Protein AF-A0A2V7XBL7-F1 (afdb_monomer)

Structure (mmCIF, N/CA/C/O backbone):
data_AF-A0A2V7XBL7-F1
#
_entry.id   AF-A0A2V7XBL7-F1
#
loop_
_atom_site.group_PDB
_atom_site.id
_atom_site.type_symbol
_atom_site.label_atom_id
_atom_site.label_alt_id
_atom_site.label_comp_id
_atom_site.label_asym_id
_atom_site.label_entity_id
_atom_site.label_seq_id
_atom_site.pdbx_PDB_ins_code
_atom_site.Cartn_x
_atom_site.Cartn_y
_atom_site.Cartn_z
_atom_site.occupancy
_atom_site.B_iso_or_equiv
_atom_site.auth_seq_id
_atom_site.auth_comp_id
_atom_site.auth_asym_id
_atom_site.auth_atom_id
_atom_site.pdbx_PDB_model_num
ATOM 1 N N . MET A 1 1 ? -0.114 7.084 40.652 1.00 56.22 1 MET A N 1
ATOM 2 C CA . MET A 1 1 ? 0.790 7.928 39.838 1.00 56.22 1 MET A CA 1
ATOM 3 C C . MET A 1 1 ? 0.371 7.806 38.379 1.00 56.22 1 MET A C 1
ATOM 5 O O . MET A 1 1 ? 0.336 6.679 37.888 1.00 56.22 1 MET A O 1
ATOM 9 N N . PRO A 1 2 ? -0.034 8.889 37.697 1.00 60.84 2 PRO A N 1
ATOM 10 C CA . PRO A 1 2 ? -0.369 8.807 36.279 1.00 60.84 2 PRO A CA 1
ATOM 11 C C . PRO A 1 2 ? 0.865 8.352 35.484 1.00 60.84 2 PRO A C 1
ATOM 13 O O . PRO A 1 2 ? 1.938 8.940 35.592 1.00 60.84 2 PRO A O 1
ATOM 16 N N . LYS A 1 3 ? 0.724 7.257 34.726 1.00 77.62 3 LYS A N 1
ATOM 17 C CA . LYS A 1 3 ? 1.802 6.692 33.903 1.00 77.62 3 LYS A CA 1
ATOM 18 C C . LYS A 1 3 ? 2.052 7.626 32.721 1.00 77.62 3 LYS A C 1
ATOM 20 O O . LYS A 1 3 ? 1.141 7.874 31.928 1.00 77.62 3 LYS A O 1
ATOM 25 N N . ILE A 1 4 ? 3.276 8.128 32.590 1.00 84.88 4 ILE A N 1
ATOM 26 C CA . ILE A 1 4 ? 3.680 8.913 31.422 1.00 84.88 4 ILE A CA 1
ATOM 27 C C . ILE A 1 4 ? 3.635 7.976 30.211 1.00 84.88 4 ILE A C 1
ATOM 29 O O . ILE A 1 4 ? 4.384 7.008 30.125 1.00 84.88 4 ILE A O 1
ATOM 33 N N . THR A 1 5 ? 2.708 8.233 29.289 1.00 83.81 5 THR A N 1
ATOM 34 C CA . THR A 1 5 ? 2.560 7.472 28.042 1.00 83.81 5 THR A CA 1
ATOM 35 C C . THR A 1 5 ? 2.671 8.412 26.852 1.00 83.81 5 THR A C 1
ATOM 37 O O . THR A 1 5 ? 2.338 9.594 26.952 1.00 83.81 5 THR A O 1
ATOM 40 N N . ARG A 1 6 ? 3.068 7.883 25.689 1.00 79.50 6 ARG A N 1
ATOM 41 C CA . ARG A 1 6 ? 3.180 8.652 24.435 1.00 79.50 6 ARG A CA 1
ATOM 42 C C . ARG A 1 6 ? 1.901 9.442 24.118 1.00 79.50 6 ARG A C 1
ATOM 44 O O . ARG A 1 6 ? 1.969 10.577 23.672 1.00 79.50 6 ARG A O 1
ATOM 51 N N . ARG A 1 7 ? 0.731 8.865 24.419 1.00 79.50 7 ARG A N 1
ATOM 52 C CA . ARG A 1 7 ? -0.590 9.494 24.246 1.00 79.50 7 ARG A CA 1
ATOM 53 C C . ARG A 1 7 ? -0.814 10.681 25.190 1.00 79.50 7 ARG A C 1
ATOM 55 O O . ARG A 1 7 ? -1.428 11.657 24.779 1.00 79.50 7 ARG A O 1
ATOM 62 N N . VAL A 1 8 ? -0.335 10.604 26.431 1.00 80.75 8 VAL A N 1
ATOM 63 C CA . VAL A 1 8 ? -0.409 11.714 27.400 1.00 80.75 8 VAL A CA 1
ATOM 64 C C . VAL A 1 8 ? 0.516 12.85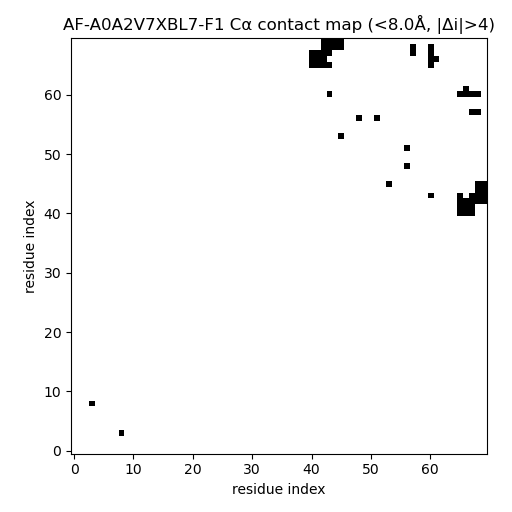1 26.969 1.00 80.75 8 VAL A C 1
ATOM 66 O O . VAL A 1 8 ? 0.100 14.005 26.990 1.00 80.75 8 VAL A O 1
ATOM 69 N N . LEU A 1 9 ? 1.715 12.514 26.491 1.00 76.94 9 LEU A N 1
ATOM 70 C CA . LEU A 1 9 ? 2.727 13.463 26.020 1.00 76.94 9 LEU A CA 1
ATOM 71 C C . LEU A 1 9 ? 2.277 14.199 24.742 1.00 76.94 9 LEU A C 1
ATOM 73 O O . LEU A 1 9 ? 2.352 15.419 24.674 1.00 76.94 9 LEU A O 1
ATOM 77 N N . LEU A 1 10 ? 1.690 13.476 23.779 1.00 78.38 10 LEU A N 1
ATOM 78 C CA . LEU A 1 10 ? 1.128 14.059 22.550 1.00 78.38 10 LEU A CA 1
ATOM 79 C C . LEU A 1 10 ? -0.091 14.962 22.807 1.00 78.38 10 LEU A C 1
ATOM 81 O O . LEU A 1 10 ? -0.302 15.937 22.091 1.00 78.38 10 LEU A O 1
ATOM 85 N N . LYS A 1 11 ? -0.899 14.658 23.831 1.00 70.38 11 LYS A N 1
ATOM 86 C CA . LYS A 1 11 ? -2.033 15.507 24.235 1.00 70.38 11 LYS A CA 1
ATOM 87 C C . LYS A 1 11 ? -1.597 16.778 24.964 1.00 70.38 11 LYS A C 1
ATOM 89 O O . LYS A 1 11 ? -2.315 17.767 24.915 1.00 70.38 11 LYS A O 1
ATOM 94 N N . SER A 1 12 ? -0.444 16.757 25.630 1.00 65.38 12 SER A N 1
ATOM 95 C CA . SER A 1 12 ? 0.100 17.918 26.348 1.00 65.38 12 SER A CA 1
ATOM 96 C C . SER A 1 12 ? 0.979 18.812 25.460 1.00 65.38 12 SER A C 1
ATOM 98 O O . SER A 1 12 ? 1.172 19.980 25.781 1.00 65.38 12 SER A O 1
ATOM 100 N N . SER A 1 13 ? 1.437 18.323 24.301 1.00 59.34 13 SER A N 1
ATOM 101 C CA . SER A 1 13 ? 2.266 19.080 23.349 1.00 59.34 13 SER A CA 1
ATOM 102 C C . SER A 1 13 ? 1.502 19.998 22.383 1.00 59.34 13 SER A C 1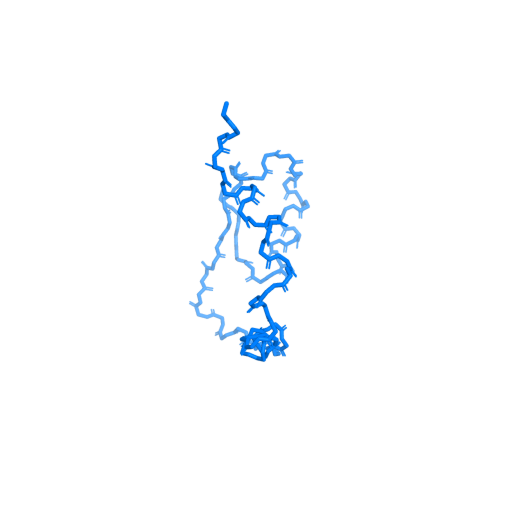
ATOM 104 O O . SER A 1 13 ? 2.135 20.718 21.612 1.00 59.34 13 SER A O 1
ATOM 106 N N . VAL A 1 14 ? 0.162 20.009 22.402 1.00 58.72 14 VAL A N 1
ATOM 107 C CA . VAL A 1 14 ? -0.654 20.805 21.455 1.00 58.72 14 VAL A CA 1
ATOM 108 C C . VAL A 1 14 ? -0.537 22.322 21.703 1.00 58.72 14 VAL A C 1
ATOM 110 O O . VAL A 1 14 ? -0.892 23.109 20.836 1.00 58.72 14 VAL A O 1
ATOM 113 N N . ALA A 1 15 ? 0.022 22.751 22.840 1.00 57.44 15 ALA A N 1
ATOM 114 C CA . ALA A 1 15 ? 0.083 24.165 23.215 1.00 57.44 15 ALA A CA 1
ATOM 115 C C . ALA A 1 15 ? 1.438 24.874 22.988 1.00 57.44 15 ALA A C 1
ATOM 117 O O . ALA A 1 15 ? 1.504 26.070 23.242 1.00 57.44 15 ALA A O 1
ATOM 118 N N . GLY A 1 16 ? 2.520 24.204 22.550 1.00 56.66 16 GLY A N 1
ATOM 119 C CA . GLY A 1 16 ? 3.864 24.793 22.748 1.00 56.66 16 GLY A CA 1
ATOM 120 C C . GLY A 1 16 ? 4.885 24.810 21.608 1.00 56.66 16 GLY A C 1
ATOM 121 O O . GLY A 1 16 ? 5.711 25.712 21.594 1.00 56.66 16 GLY A O 1
ATOM 122 N N . VAL A 1 17 ? 4.911 23.847 20.675 1.00 56.75 17 VAL A N 1
ATOM 123 C CA . VAL A 1 17 ? 6.106 23.697 19.795 1.00 56.75 17 VAL A CA 1
ATOM 124 C C . VAL A 1 17 ? 5.782 23.441 18.318 1.00 56.75 17 VAL A C 1
ATOM 126 O O . VAL A 1 17 ? 6.672 23.430 17.474 1.00 56.75 17 VAL A O 1
ATOM 129 N N . ALA A 1 18 ? 4.509 23.284 17.950 1.00 54.47 18 ALA A N 1
ATOM 130 C CA . ALA A 1 18 ? 4.152 22.954 16.569 1.00 54.47 18 ALA A CA 1
ATOM 131 C C . ALA A 1 18 ? 4.263 24.140 15.590 1.00 54.47 18 ALA A C 1
ATOM 133 O O . ALA A 1 18 ? 4.358 23.910 14.395 1.00 54.47 18 ALA A O 1
ATOM 134 N N . ALA A 1 19 ? 4.286 25.396 16.043 1.00 54.94 19 ALA A N 1
ATOM 135 C CA . ALA A 1 19 ? 4.202 26.542 15.129 1.00 54.94 19 ALA A CA 1
ATOM 136 C C . ALA A 1 19 ? 5.494 26.846 14.337 1.00 54.94 19 ALA A C 1
ATOM 138 O O . ALA A 1 19 ? 5.428 27.543 13.330 1.00 54.94 19 ALA A O 1
ATOM 139 N N . ALA A 1 20 ? 6.662 26.330 14.742 1.00 56.56 20 ALA A N 1
ATOM 140 C CA . ALA A 1 20 ? 7.946 26.773 14.176 1.00 56.56 20 ALA A CA 1
ATOM 141 C C . ALA A 1 20 ? 8.530 25.882 13.055 1.00 56.56 20 ALA A C 1
ATOM 143 O O . ALA A 1 20 ? 9.526 26.260 12.451 1.00 56.56 20 ALA A O 1
ATOM 144 N N . GLN A 1 21 ? 7.952 24.707 12.763 1.00 56.12 21 GLN A N 1
ATOM 145 C CA . GLN A 1 21 ? 8.538 23.724 11.819 1.00 56.12 21 GLN A CA 1
ATOM 146 C C . GLN A 1 21 ? 7.550 23.211 10.746 1.00 56.12 21 GLN A C 1
ATOM 148 O O . GLN A 1 21 ? 7.910 22.392 9.903 1.00 56.12 21 GLN A O 1
ATOM 153 N N . ILE A 1 22 ? 6.302 23.695 10.730 1.00 56.66 22 ILE A N 1
ATOM 154 C CA . ILE A 1 22 ? 5.279 23.282 9.747 1.00 56.66 22 ILE A CA 1
ATOM 155 C C . ILE A 1 22 ? 5.602 23.644 8.277 1.00 56.66 22 ILE A C 1
ATOM 157 O O . ILE A 1 22 ? 5.203 22.859 7.410 1.00 56.66 22 ILE A O 1
ATOM 161 N N . PRO A 1 23 ? 6.323 24.738 7.929 1.00 56.91 23 PRO A N 1
ATOM 162 C CA . PRO A 1 23 ? 6.486 25.119 6.520 1.00 56.91 23 PRO A CA 1
ATOM 163 C C . PRO A 1 23 ? 7.143 24.033 5.654 1.00 56.91 23 PRO A C 1
ATOM 165 O O . PRO A 1 23 ? 6.764 23.854 4.498 1.00 56.91 23 PRO A O 1
ATOM 168 N N . ALA A 1 24 ? 8.079 23.261 6.220 1.00 59.31 24 ALA A N 1
ATOM 169 C CA . ALA A 1 24 ? 8.793 22.208 5.496 1.00 59.31 24 ALA A CA 1
ATOM 170 C C . ALA A 1 24 ? 7.920 20.972 5.204 1.00 59.31 24 ALA A C 1
ATOM 172 O O . ALA A 1 24 ? 8.101 20.314 4.181 1.00 59.31 24 ALA A O 1
ATOM 173 N N . PHE A 1 25 ? 6.947 20.662 6.067 1.00 58.28 25 PHE A N 1
ATOM 174 C CA . PHE A 1 25 ? 6.050 19.518 5.872 1.00 58.28 25 PHE A CA 1
ATOM 175 C C . PHE A 1 25 ? 4.875 19.854 4.944 1.00 58.28 25 PHE A C 1
ATOM 177 O O . PHE A 1 25 ? 4.445 19.014 4.154 1.00 58.28 25 PHE A O 1
ATOM 184 N N . ALA A 1 26 ? 4.391 21.098 4.985 1.00 60.88 26 ALA A N 1
ATOM 185 C CA . ALA A 1 26 ? 3.329 21.564 4.095 1.00 60.88 26 ALA A CA 1
ATOM 186 C C . ALA A 1 26 ? 3.748 21.501 2.611 1.00 60.88 26 ALA A C 1
ATOM 188 O O . ALA A 1 26 ? 2.960 21.072 1.769 1.00 60.88 26 ALA A O 1
ATOM 189 N N . GLY A 1 27 ? 5.005 21.841 2.293 1.00 59.75 27 GLY A N 1
ATOM 190 C CA . GLY A 1 27 ? 5.540 21.737 0.930 1.00 59.75 27 GLY A CA 1
ATOM 191 C C . GLY A 1 27 ? 5.627 20.299 0.405 1.00 59.75 27 GLY A C 1
ATOM 192 O O . GLY A 1 27 ? 5.374 20.062 -0.773 1.00 59.75 27 GLY A O 1
ATOM 193 N N . ALA A 1 28 ? 5.909 19.326 1.277 1.00 61.19 28 ALA A N 1
ATOM 194 C CA . ALA A 1 28 ? 5.960 17.909 0.908 1.00 61.19 28 ALA A CA 1
ATOM 195 C C . ALA A 1 28 ? 4.569 17.319 0.615 1.00 61.19 28 ALA A C 1
ATOM 197 O O . ALA A 1 28 ? 4.446 16.419 -0.212 1.00 61.19 28 ALA A O 1
ATOM 198 N N . LEU A 1 29 ? 3.520 17.833 1.265 1.00 60.88 29 LEU A N 1
ATOM 199 C CA . LEU A 1 29 ? 2.140 17.398 1.030 1.00 60.88 29 LEU A CA 1
ATOM 200 C C . LEU A 1 29 ? 1.544 18.000 -0.255 1.00 60.88 29 LEU A C 1
ATOM 202 O O . LEU A 1 29 ? 0.685 17.384 -0.877 1.00 60.88 29 LEU A O 1
ATOM 206 N N . SER A 1 30 ? 2.035 19.175 -0.660 1.00 59.47 30 SER A N 1
ATOM 207 C CA . SER A 1 30 ? 1.683 19.846 -1.920 1.00 59.47 30 SER A CA 1
ATOM 208 C C . SER A 1 30 ? 2.535 19.404 -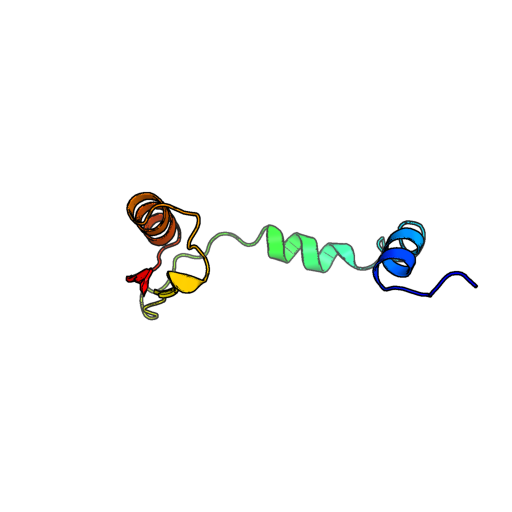3.115 1.00 59.47 30 SER A C 1
ATOM 210 O O . SER A 1 30 ? 2.421 19.990 -4.193 1.00 59.47 30 SER A O 1
ATOM 212 N N . ALA A 1 31 ? 3.404 18.399 -2.950 1.00 63.41 31 ALA A N 1
ATOM 213 C CA . ALA A 1 31 ? 4.192 17.875 -4.055 1.00 63.41 31 ALA A CA 1
ATOM 214 C C . ALA A 1 31 ? 3.247 17.382 -5.160 1.00 63.41 31 ALA A C 1
ATOM 216 O O . ALA A 1 31 ? 2.433 16.479 -4.949 1.00 63.41 31 ALA A O 1
ATOM 217 N N . SER A 1 32 ? 3.353 17.991 -6.343 1.00 67.31 32 SER A N 1
ATOM 218 C CA . SER A 1 32 ? 2.669 17.516 -7.539 1.00 67.31 32 SER A CA 1
ATOM 219 C C . SER A 1 32 ? 2.987 16.038 -7.736 1.00 67.31 32 SER A C 1
ATOM 221 O O . SER A 1 32 ? 4.141 15.629 -7.591 1.00 67.31 32 SER A O 1
ATOM 223 N N . VAL A 1 33 ? 1.971 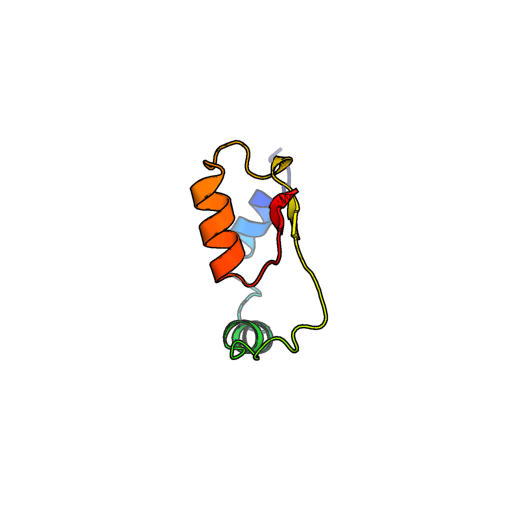15.234 -8.058 1.00 69.69 33 VAL A N 1
ATOM 224 C CA . VAL A 1 33 ? 2.158 13.815 -8.371 1.00 69.69 33 VAL A CA 1
ATOM 225 C C . VAL A 1 33 ? 3.006 13.729 -9.637 1.00 69.69 33 VAL A C 1
ATOM 227 O O . VAL A 1 33 ? 2.496 13.811 -10.752 1.00 69.69 33 VAL A O 1
ATOM 230 N N . GLU A 1 34 ? 4.320 13.618 -9.460 1.00 76.31 34 GLU A N 1
ATOM 231 C CA . GLU A 1 34 ? 5.257 13.455 -10.560 1.00 76.31 34 GLU A CA 1
ATOM 232 C C . GLU A 1 34 ? 4.918 12.160 -11.299 1.00 76.31 34 GLU A C 1
ATOM 234 O O . GLU A 1 34 ? 4.705 11.103 -10.686 1.00 76.31 34 GLU A O 1
ATOM 239 N N . SER A 1 35 ? 4.868 12.229 -12.629 1.00 76.31 35 SER A N 1
ATOM 240 C CA . SER A 1 35 ? 4.586 11.048 -13.435 1.00 76.31 35 SER A CA 1
ATOM 241 C C . SER A 1 35 ? 5.671 9.997 -13.199 1.00 76.31 35 SER A C 1
ATOM 243 O O . SER A 1 35 ? 6.872 10.239 -13.361 1.00 76.31 35 SER A O 1
ATOM 245 N N . ARG A 1 36 ? 5.262 8.790 -12.792 1.00 76.25 36 ARG A N 1
ATOM 246 C CA . ARG A 1 36 ? 6.212 7.698 -12.565 1.00 76.25 36 ARG A CA 1
ATOM 247 C C . ARG A 1 36 ? 6.884 7.324 -13.885 1.00 76.25 36 ARG A C 1
ATOM 249 O O . ARG A 1 36 ? 6.222 6.965 -14.851 1.00 76.25 36 ARG A O 1
ATOM 256 N N . LYS A 1 37 ? 8.217 7.220 -13.873 1.00 86.50 37 LYS A N 1
ATOM 257 C CA . LYS A 1 37 ? 9.037 6.783 -15.026 1.00 86.50 37 LYS A CA 1
ATOM 258 C C . LYS A 1 37 ? 8.819 5.317 -15.458 1.00 86.50 37 LYS A C 1
ATOM 260 O O . LYS A 1 37 ? 9.540 4.831 -16.319 1.00 86.50 37 LYS A O 1
ATOM 265 N N . GLY A 1 38 ? 7.915 4.573 -14.813 1.00 86.19 38 GLY A N 1
ATOM 266 C CA . GLY A 1 38 ? 7.563 3.191 -15.171 1.00 86.19 38 GLY A CA 1
ATOM 267 C C . GLY A 1 38 ? 8.628 2.114 -14.911 1.00 86.19 38 GLY A C 1
ATOM 268 O O . GLY A 1 38 ? 8.407 0.962 -15.265 1.00 86.19 38 GLY A O 1
ATOM 269 N N . ARG A 1 39 ? 9.765 2.452 -14.286 1.00 91.19 39 ARG A N 1
ATOM 270 C CA . ARG A 1 39 ? 10.901 1.522 -14.097 1.00 91.19 39 ARG A CA 1
ATOM 271 C C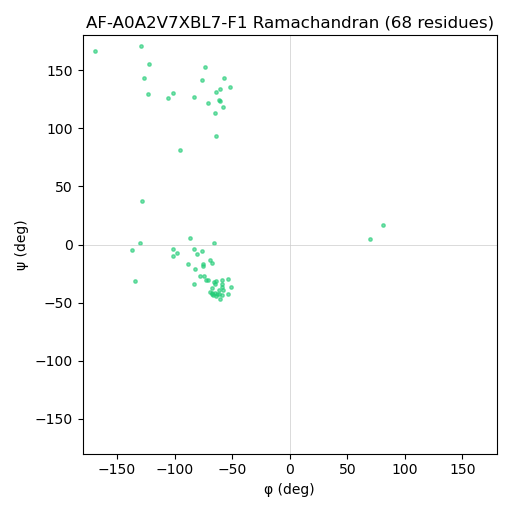 . ARG A 1 39 ? 10.769 0.580 -12.900 1.00 91.19 39 ARG A C 1
ATOM 273 O O . ARG A 1 39 ? 11.435 -0.446 -12.867 1.00 91.19 39 ARG A O 1
ATOM 280 N N . ILE A 1 40 ? 9.936 0.923 -11.917 1.00 90.75 40 ILE A N 1
ATOM 281 C CA . ILE A 1 40 ? 9.750 0.126 -10.698 1.00 90.75 40 ILE A CA 1
ATOM 282 C C . ILE A 1 40 ? 8.405 -0.592 -10.779 1.00 90.75 40 ILE A C 1
ATOM 284 O O . ILE A 1 40 ? 7.365 0.044 -10.954 1.00 90.75 40 ILE A O 1
ATOM 288 N N . ARG A 1 41 ? 8.422 -1.917 -10.615 1.00 92.00 41 ARG A N 1
ATOM 289 C CA . ARG A 1 41 ? 7.218 -2.756 -10.551 1.00 92.00 41 ARG A CA 1
ATOM 290 C C . ARG A 1 41 ? 6.828 -2.972 -9.089 1.00 92.00 41 ARG A C 1
ATOM 292 O O . ARG A 1 41 ? 7.186 -3.977 -8.495 1.00 92.00 41 ARG A O 1
ATOM 299 N N . GLN A 1 42 ? 6.148 -1.989 -8.504 1.00 93.81 42 GLN A N 1
ATOM 300 C CA . GLN A 1 42 ? 5.677 -2.063 -7.116 1.00 93.81 42 GLN A CA 1
ATOM 301 C C . GLN A 1 42 ? 4.437 -2.964 -7.008 1.00 93.81 42 GLN A C 1
ATOM 303 O O . GLN A 1 42 ? 3.566 -2.912 -7.881 1.00 93.81 42 GLN A O 1
ATOM 308 N N . SER A 1 43 ? 4.344 -3.746 -5.935 1.00 96.56 43 SER A N 1
ATOM 309 C CA . SER A 1 43 ? 3.177 -4.557 -5.569 1.00 96.56 43 SER A CA 1
ATOM 310 C C . SER A 1 43 ? 2.775 -4.310 -4.112 1.00 96.56 43 SER A C 1
ATOM 312 O O . SER A 1 43 ? 3.481 -3.622 -3.371 1.00 96.56 43 SER A O 1
ATOM 314 N N . VAL A 1 44 ? 1.623 -4.846 -3.711 1.00 97.19 44 VAL A N 1
ATOM 315 C CA . VAL A 1 44 ? 1.117 -4.800 -2.332 1.00 97.19 44 VAL A CA 1
ATOM 316 C C . VAL A 1 44 ? 0.776 -6.203 -1.843 1.00 97.19 44 VAL A C 1
ATOM 318 O O . VAL A 1 44 ? 0.253 -6.992 -2.620 1.00 97.19 44 VAL A O 1
ATOM 321 N N . SER A 1 45 ? 1.024 -6.503 -0.563 1.00 97.19 45 SER A N 1
ATOM 322 C CA . SER A 1 45 ? 0.637 -7.795 0.012 1.00 97.19 45 SER A CA 1
ATOM 323 C C . SER A 1 45 ? -0.827 -7.813 0.459 1.00 97.19 45 SER A C 1
ATOM 325 O O . SER A 1 45 ? -1.258 -6.979 1.265 1.00 97.19 45 SER A O 1
ATOM 327 N N . ARG A 1 46 ? -1.584 -8.805 -0.009 1.00 96.62 46 ARG A N 1
ATOM 328 C CA . ARG A 1 46 ? -2.974 -9.099 0.346 1.00 96.62 46 ARG A CA 1
ATOM 329 C C . ARG A 1 46 ? -3.151 -9.361 1.834 1.00 96.62 46 ARG A C 1
ATOM 331 O O . ARG A 1 46 ? -4.209 -9.026 2.376 1.00 96.62 46 ARG A O 1
ATOM 338 N N . TRP A 1 47 ? -2.131 -9.904 2.503 1.00 97.50 47 TRP A N 1
ATOM 339 C CA . TRP A 1 47 ? -2.177 -10.208 3.935 1.00 97.50 47 TRP A CA 1
ATOM 340 C C . TRP A 1 47 ? -2.584 -8.976 4.747 1.00 97.50 47 TRP A C 1
ATOM 342 O O . TRP A 1 47 ? -3.432 -9.063 5.635 1.00 97.50 47 TRP A O 1
ATOM 352 N N . CYS A 1 48 ? -2.039 -7.806 4.415 1.00 97.50 48 CYS A N 1
ATOM 353 C CA . CYS A 1 48 ? -2.289 -6.567 5.150 1.00 97.50 48 CYS A CA 1
ATOM 354 C C . CYS A 1 48 ? -3.738 -6.058 5.022 1.00 97.50 48 CYS A C 1
ATOM 356 O O . CYS A 1 48 ? -4.172 -5.232 5.823 1.00 97.50 48 CYS A O 1
ATOM 358 N N . TYR A 1 49 ? -4.499 -6.559 4.044 1.00 97.38 49 TYR A N 1
ATOM 359 C CA . TYR A 1 49 ? -5.810 -6.036 3.651 1.00 97.38 49 TYR A CA 1
ATOM 360 C C . TYR A 1 49 ? -6.886 -7.129 3.611 1.00 97.38 49 TYR A C 1
ATOM 362 O O . TYR A 1 49 ? -7.770 -7.116 2.757 1.00 97.38 49 TYR A O 1
ATOM 370 N N . GLN A 1 50 ? -6.847 -8.082 4.547 1.00 96.50 50 GLN A N 1
ATOM 371 C CA . GLN A 1 50 ? -7.801 -9.205 4.619 1.00 96.50 50 GLN A CA 1
ATOM 372 C C . GLN A 1 50 ? -9.278 -8.772 4.638 1.00 96.50 50 GLN A C 1
ATOM 374 O O . GLN A 1 50 ? -10.131 -9.482 4.117 1.00 96.50 50 GLN A O 1
ATOM 379 N N . LYS A 1 51 ? -9.575 -7.585 5.181 1.00 98.12 51 LYS A N 1
ATOM 380 C CA . LYS A 1 51 ? -10.936 -7.028 5.277 1.00 98.12 51 LYS A CA 1
ATOM 381 C C . LYS A 1 51 ? -11.441 -6.367 3.988 1.00 98.12 51 LYS A C 1
ATOM 383 O O . LYS A 1 51 ? -12.601 -5.977 3.937 1.00 98.12 51 LYS A O 1
ATOM 388 N N . ILE A 1 52 ? -10.585 -6.205 2.979 1.00 97.88 52 ILE A N 1
ATOM 389 C CA . ILE A 1 52 ? -10.940 -5.594 1.696 1.00 97.88 52 ILE A CA 1
ATOM 390 C C . ILE A 1 52 ? -11.151 -6.722 0.672 1.00 97.88 52 ILE A C 1
ATOM 392 O O . ILE A 1 52 ? -10.290 -7.605 0.566 1.00 97.88 52 ILE A O 1
ATOM 396 N N . PRO A 1 53 ? -12.270 -6.735 -0.079 1.00 98.00 53 PRO A N 1
ATOM 397 C CA . PRO A 1 53 ? -12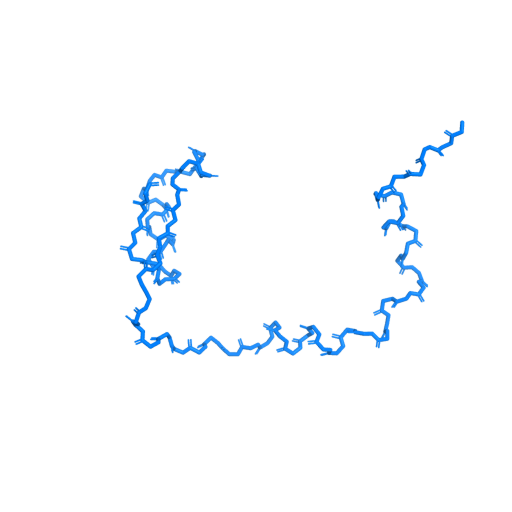.450 -7.657 -1.198 1.00 98.00 53 PRO A CA 1
ATOM 398 C C . PRO A 1 53 ? -11.325 -7.508 -2.230 1.00 98.00 53 PRO A C 1
ATOM 400 O O . PRO A 1 53 ? -10.868 -6.396 -2.496 1.00 98.00 53 PRO A O 1
ATOM 403 N N . LEU A 1 54 ? -10.883 -8.618 -2.830 1.00 97.06 54 LEU A N 1
ATOM 404 C CA . LEU A 1 54 ? -9.730 -8.617 -3.740 1.00 97.06 54 LEU A CA 1
ATOM 405 C C . LEU A 1 54 ? -9.929 -7.671 -4.932 1.00 97.06 54 LEU A C 1
ATOM 407 O O . LEU A 1 54 ? -9.000 -6.952 -5.293 1.00 97.06 54 LEU A O 1
ATOM 411 N N . ASP A 1 55 ? -11.136 -7.615 -5.491 1.00 97.69 55 ASP A N 1
ATOM 412 C CA . ASP A 1 55 ? -11.448 -6.753 -6.635 1.00 97.69 55 ASP A CA 1
ATOM 413 C C . ASP A 1 55 ? -11.295 -5.271 -6.287 1.00 97.69 55 ASP A C 1
ATOM 415 O O . ASP A 1 55 ? -10.694 -4.504 -7.038 1.00 97.69 55 ASP A O 1
ATOM 419 N N . GLN A 1 56 ? -11.762 -4.873 -5.099 1.00 98.31 56 GLN A N 1
ATOM 420 C CA . GLN A 1 56 ? -11.614 -3.499 -4.620 1.00 98.31 56 GLN A CA 1
ATOM 421 C C . GLN A 1 56 ? -10.152 -3.156 -4.332 1.00 98.31 56 GLN A C 1
ATOM 423 O O . GLN A 1 56 ? -9.692 -2.074 -4.698 1.00 98.31 56 GLN A O 1
ATOM 428 N N . LEU A 1 57 ? -9.404 -4.084 -3.723 1.00 98.19 57 LEU A N 1
ATOM 429 C CA . LEU A 1 57 ? -7.971 -3.906 -3.491 1.00 98.19 57 LEU A CA 1
ATOM 430 C C . LEU A 1 57 ? -7.211 -3.756 -4.816 1.00 98.19 57 LEU A C 1
ATOM 432 O O . LEU A 1 57 ? -6.357 -2.881 -4.934 1.00 98.19 57 LEU A O 1
ATOM 436 N N . SER A 1 58 ? -7.547 -4.570 -5.815 1.00 97.62 58 SER A N 1
ATOM 437 C CA . SER A 1 58 ? -6.903 -4.559 -7.133 1.00 97.62 58 SER A CA 1
ATOM 438 C C . SER A 1 58 ? -7.213 -3.273 -7.898 1.00 97.62 58 SER A C 1
ATOM 440 O O . SER A 1 58 ? -6.306 -2.656 -8.458 1.00 97.62 58 SER A O 1
ATOM 442 N N . ALA A 1 59 ? -8.469 -2.816 -7.862 1.00 97.88 59 ALA A N 1
ATOM 443 C CA . ALA A 1 59 ? -8.880 -1.548 -8.458 1.00 97.88 59 ALA A CA 1
ATOM 444 C C . ALA A 1 59 ? -8.142 -0.356 -7.825 1.00 97.88 59 ALA A C 1
ATOM 446 O O . ALA A 1 59 ? -7.578 0.475 -8.541 1.00 97.88 59 ALA A O 1
ATOM 447 N N . ALA A 1 60 ? -8.071 -0.302 -6.492 1.00 97.25 60 ALA A N 1
ATOM 448 C CA . ALA A 1 60 ? -7.336 0.743 -5.783 1.00 97.25 60 ALA A CA 1
ATOM 449 C C . ALA A 1 60 ? -5.822 0.678 -6.068 1.00 97.25 60 ALA A C 1
ATOM 451 O O . ALA A 1 60 ? -5.189 1.705 -6.315 1.00 97.25 60 ALA A O 1
ATOM 452 N N . ALA A 1 61 ? -5.231 -0.522 -6.092 1.00 96.38 61 ALA A N 1
ATOM 453 C CA . ALA A 1 61 ? -3.824 -0.729 -6.435 1.00 96.38 61 ALA A CA 1
ATOM 454 C C . ALA A 1 61 ? -3.493 -0.212 -7.846 1.00 96.38 61 ALA A C 1
ATOM 456 O O . ALA A 1 61 ? -2.489 0.484 -8.025 1.00 96.38 61 ALA A O 1
ATOM 457 N N . ALA A 1 62 ? -4.358 -0.484 -8.827 1.00 94.50 62 ALA A N 1
ATOM 458 C CA . ALA A 1 62 ? -4.208 0.011 -10.192 1.00 94.50 62 ALA A CA 1
ATOM 459 C C . ALA A 1 62 ? -4.297 1.545 -10.267 1.00 94.50 62 ALA A C 1
ATOM 461 O O . ALA A 1 62 ? -3.441 2.169 -10.897 1.00 94.50 62 ALA A O 1
ATOM 462 N N . GLN A 1 63 ? -5.259 2.162 -9.567 1.00 93.88 63 GLN A N 1
ATOM 463 C CA . GLN A 1 63 ? -5.372 3.626 -9.463 1.00 93.88 63 GLN A CA 1
ATOM 464 C C . GLN A 1 63 ? -4.114 4.259 -8.849 1.00 93.88 63 GLN A C 1
ATOM 466 O O . GLN A 1 63 ? -3.669 5.319 -9.283 1.00 93.88 63 GLN A O 1
ATOM 471 N N . MET A 1 64 ? -3.494 3.580 -7.882 1.00 92.25 64 MET A N 1
ATOM 472 C CA . MET A 1 64 ? -2.232 4.001 -7.267 1.00 92.25 64 MET A CA 1
ATOM 473 C C . MET A 1 64 ? -0.996 3.736 -8.141 1.00 92.25 6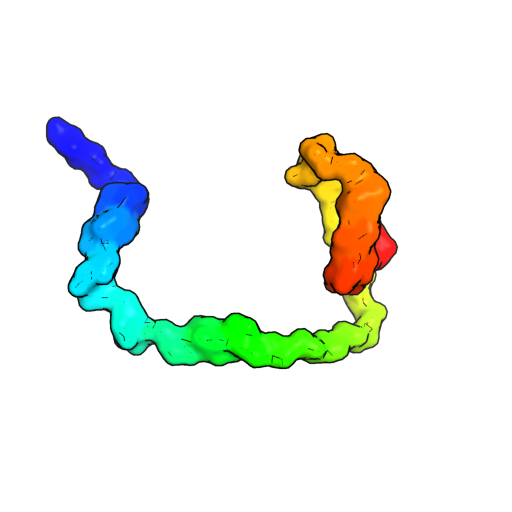4 MET A C 1
ATOM 475 O O . MET A 1 64 ? 0.105 4.143 -7.763 1.00 92.25 64 MET A O 1
ATOM 479 N N . GLY A 1 65 ? -1.136 3.076 -9.294 1.00 91.38 65 GLY A N 1
ATOM 480 C CA . GLY A 1 65 ? -0.038 2.757 -10.211 1.00 91.38 65 GLY A CA 1
ATOM 481 C C . GLY A 1 65 ? 0.788 1.527 -9.823 1.00 91.38 65 GLY A C 1
ATOM 482 O O . GLY A 1 65 ? 1.898 1.356 -10.336 1.00 91.38 65 GLY A O 1
ATOM 483 N N . LEU A 1 66 ? 0.275 0.676 -8.931 1.00 94.38 66 LEU A N 1
ATOM 484 C CA . LEU A 1 66 ? 0.893 -0.607 -8.603 1.00 94.38 66 LEU A CA 1
ATOM 485 C C . LEU A 1 66 ? 0.694 -1.604 -9.753 1.00 94.38 66 LEU A C 1
ATOM 487 O O . LEU A 1 66 ? -0.240 -1.503 -10.549 1.00 94.38 66 LEU A O 1
ATOM 491 N N . ARG A 1 67 ? 1.616 -2.561 -9.870 1.00 94.06 67 ARG A N 1
ATOM 492 C CA . ARG A 1 67 ? 1.642 -3.565 -10.945 1.00 94.06 67 ARG A CA 1
ATOM 493 C C . ARG A 1 67 ? 1.117 -4.931 -10.524 1.00 94.06 67 ARG A C 1
ATOM 495 O O . ARG A 1 67 ? 0.931 -5.771 -11.397 1.00 94.06 67 ARG A O 1
ATOM 502 N N . GLY A 1 68 ? 0.889 -5.155 -9.234 1.00 95.44 68 GLY A N 1
ATOM 503 C CA . GLY A 1 68 ? 0.367 -6.422 -8.742 1.00 95.44 68 GLY A CA 1
ATOM 504 C C . GLY A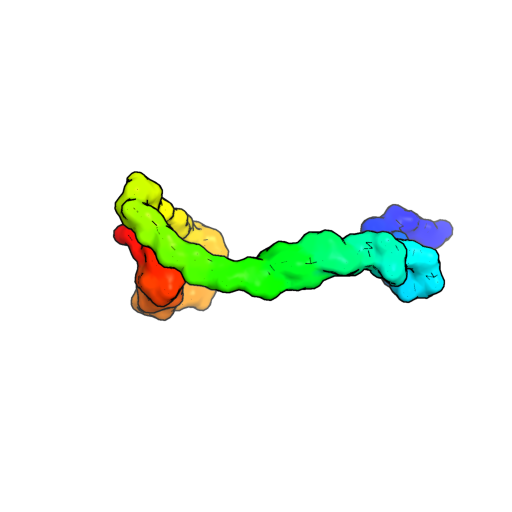 1 68 ? -0.069 -6.372 -7.284 1.00 95.44 68 GLY A C 1
ATOM 505 O O . GLY A 1 68 ? 0.258 -5.438 -6.547 1.00 95.44 68 GLY A O 1
ATOM 506 N N . VAL A 1 69 ? -0.794 -7.414 -6.900 1.00 96.88 69 VAL A N 1
ATOM 507 C CA . VAL A 1 69 ? -1.179 -7.747 -5.530 1.00 96.88 69 VAL A CA 1
ATOM 508 C C . VAL A 1 69 ? -0.656 -9.162 -5.278 1.00 96.88 69 VAL A C 1
ATOM 510 O O . VAL A 1 69 ? -0.884 -10.026 -6.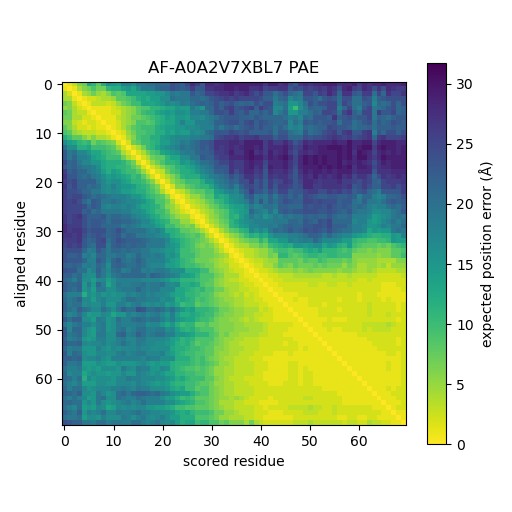123 1.00 96.88 69 VAL A O 1
ATOM 513 N N . ASP A 1 70 ? 0.067 -9.352 -4.176 1.00 94.69 70 ASP A N 1
ATOM 514 C CA . ASP A 1 70 ? 0.625 -10.634 -3.711 1.00 94.69 70 ASP A CA 1
ATOM 515 C C . ASP A 1 70 ? -0.163 -11.172 -2.509 1.00 94.69 70 ASP A C 1
ATOM 517 O O . ASP A 1 70 ? -0.112 -10.527 -1.437 1.00 94.69 70 ASP A O 1
#

Secondary structure (DSSP, 8-state):
-----HHHHHHHGGGTSGGGTHHHHHHHHT---PPP-S----EE-GGGGTTS-HHHHHHHHHHTT--EE-

Foldseek 3Di:
DPDDDPVVVVVVPPPDDPPPPVVVVVVVVPPDPPDDPPPDQAEEECVVVVVDPPVRVVVVCVVVVHNYYD

Sequence (70 aa):
MPKITRRVLLKSSVAGVAAAQIPAFAGALSASVESRKGRIRQSVSRWCYQKIPLDQLSAAAAQMGLRGVD

Mean predicted aligned error: 13.24 Å

pLDDT: mean 80.09, std 16.43, range [54.47, 98.31]

Radius of gyration: 19.53 Å; Cα contacts (8 Å, |Δi|>4): 31; chains: 1; bounding box: 23×37×55 Å

Nearest PDB structures (foldseek):
  1aci-assembly1_A  TM=2.757E-01  e=6.268E+00  Geobacillus stearothermophilus

Solvent-accessible surface area (backbone atoms only — not comparable to full-atom values): 4698 Å² total; per-residue (Å²): 129,90,78,91,39,74,70,58,53,60,67,67,49,78,81,78,67,69,86,84,64,47,74,70,55,55,56,64,73,65,53,72,86,70,81,76,86,76,83,74,84,47,64,46,61,47,79,84,42,73,91,49,58,68,68,60,51,50,53,52,36,49,76,74,67,38,72,50,75,84